Protein AF-S4Y0N9-F1 (afdb_monomer_lite)

Sequence (76 aa):
MRTTGASLRVARWERHSWERDARHPMMGLLGSLRFKGPVGVFRPLLEAAALTLIGKCTSHGLGRLHVDAPDPSPPR

Foldseek 3Di:
DDWDDWDKDKDWDWDQDPVVRDIDIDIDMDTDIDDDDPCVVCVVVVVVCQVQADDPPVVVVPRHDDDDDPDPDDDD

Organism: NCBI:txid1254432

Radius of gyration: 16.46 Å; chains: 1; bounding box: 32×16×53 Å

Secondary structure (DSSP, 8-state):
-EEEEEEEEEEEEEEEEGGGTEEEEEEEEEEEEEEESSGGGGHHHHHHHHHH--SS-GGGT------PPPP-PPP-

InterPro domains:
  IPR019267 CRISPR-associated protein Cas6, C-terminal [PF10040] (12-64)

pLDDT: mean 90.12, std 10.91, range [46.38, 97.94]

Structure (mmCIF, N/CA/C/O backbone):
data_AF-S4Y0N9-F1
#
_entry.id   AF-S4Y0N9-F1
#
loop_
_atom_site.group_PDB
_atom_site.id
_atom_site.type_symbol
_atom_site.label_atom_id
_atom_site.label_alt_id
_atom_site.label_comp_id
_atom_site.label_asym_id
_atom_site.label_entity_id
_atom_site.label_seq_id
_atom_site.pdbx_PDB_ins_code
_atom_site.Cartn_x
_atom_site.Cartn_y
_atom_site.Cartn_z
_atom_site.occupancy
_atom_site.B_iso_or_equiv
_atom_site.auth_seq_id
_atom_site.auth_comp_id
_atom_site.auth_asym_id
_atom_site.auth_atom_id
_atom_site.pdbx_PDB_model_num
ATOM 1 N N . MET A 1 1 ? -5.839 8.456 16.878 1.00 82.56 1 MET A N 1
ATOM 2 C CA . MET A 1 1 ? -5.638 7.145 16.214 1.00 82.56 1 MET A CA 1
ATOM 3 C C . MET A 1 1 ? -4.195 6.727 16.432 1.00 82.56 1 MET A C 1
ATOM 5 O O . MET A 1 1 ? -3.335 7.590 16.343 1.00 82.56 1 MET A O 1
ATOM 9 N N . ARG A 1 2 ? -3.925 5.456 16.754 1.00 92.06 2 ARG A N 1
ATOM 10 C CA . ARG A 1 2 ? -2.550 4.942 16.889 1.00 92.06 2 ARG A CA 1
ATOM 11 C C . ARG A 1 2 ? -2.384 3.593 16.205 1.00 92.06 2 ARG A C 1
ATOM 13 O O . ARG A 1 2 ? -3.334 2.812 16.165 1.00 92.06 2 ARG A O 1
ATOM 20 N N . THR A 1 3 ? -1.180 3.304 15.733 1.00 94.38 3 THR A N 1
ATOM 21 C CA . THR A 1 3 ? -0.798 1.977 15.238 1.00 94.38 3 THR A CA 1
ATOM 22 C C . THR A 1 3 ? -0.499 1.063 16.426 1.00 94.38 3 THR A C 1
ATOM 24 O O . THR A 1 3 ? 0.223 1.452 17.339 1.00 94.38 3 THR A O 1
ATOM 27 N N . THR A 1 4 ? -1.074 -0.137 16.447 1.00 95.38 4 THR A N 1
ATOM 28 C CA . THR A 1 4 ? -0.879 -1.145 17.508 1.00 95.38 4 THR A CA 1
ATOM 29 C C . THR A 1 4 ? -0.234 -2.431 17.006 1.00 95.38 4 THR A C 1
ATOM 31 O O . THR A 1 4 ? 0.087 -3.299 17.807 1.00 95.38 4 THR A O 1
ATOM 34 N N . GLY A 1 5 ? -0.067 -2.580 15.695 1.00 95.19 5 GLY A N 1
ATOM 35 C CA . GLY A 1 5 ? 0.631 -3.706 15.093 1.00 95.19 5 GLY A CA 1
ATOM 36 C C . GLY A 1 5 ? 1.086 -3.348 13.688 1.00 95.19 5 GLY A C 1
ATOM 37 O O . GLY A 1 5 ? 0.382 -2.631 12.976 1.00 95.19 5 GLY A O 1
ATOM 38 N N . ALA A 1 6 ? 2.263 -3.830 13.308 1.00 97.25 6 ALA A N 1
ATOM 39 C CA . ALA A 1 6 ? 2.824 -3.636 11.983 1.00 97.25 6 ALA A CA 1
ATOM 40 C C . ALA A 1 6 ? 3.652 -4.862 11.602 1.00 97.25 6 ALA A C 1
ATOM 42 O O . ALA A 1 6 ? 4.545 -5.266 12.343 1.00 97.25 6 ALA A O 1
ATOM 43 N N . SER A 1 7 ? 3.359 -5.436 10.442 1.00 97.50 7 SER A N 1
ATOM 44 C CA . SER A 1 7 ? 4.208 -6.429 9.794 1.00 97.50 7 SER A CA 1
ATOM 45 C C . SER A 1 7 ? 4.414 -5.941 8.379 1.00 97.50 7 SER A C 1
ATOM 47 O O . SER A 1 7 ? 3.487 -5.987 7.581 1.00 97.50 7 SER A O 1
ATOM 49 N N . LEU A 1 8 ? 5.582 -5.375 8.095 1.00 97.56 8 LEU A N 1
ATOM 50 C CA . LEU A 1 8 ? 5.871 -4.736 6.820 1.00 97.56 8 LEU A CA 1
ATOM 51 C C . LEU A 1 8 ? 7.220 -5.214 6.306 1.00 97.56 8 LEU A C 1
ATOM 53 O O . LEU A 1 8 ? 8.191 -5.292 7.056 1.00 97.56 8 LEU A O 1
ATOM 57 N N . ARG A 1 9 ? 7.287 -5.485 5.005 1.00 97.94 9 ARG A N 1
ATOM 58 C CA . ARG A 1 9 ? 8.536 -5.786 4.313 1.00 97.94 9 ARG A CA 1
ATOM 59 C C . ARG A 1 9 ? 8.637 -5.004 3.020 1.00 97.94 9 ARG A C 1
ATOM 61 O O . ARG A 1 9 ? 7.656 -4.839 2.291 1.00 97.94 9 ARG A O 1
ATOM 68 N N . VAL A 1 10 ? 9.852 -4.571 2.715 1.00 97.88 10 VAL A N 1
ATOM 69 C CA . VAL A 1 10 ? 10.167 -4.011 1.406 1.00 97.88 10 VAL A CA 1
ATOM 70 C C . VAL A 1 10 ? 10.192 -5.155 0.397 1.00 97.88 10 VAL A C 1
ATOM 72 O O . VAL A 1 10 ? 10.910 -6.138 0.569 1.00 97.88 10 VAL A O 1
ATOM 75 N N . ALA A 1 11 ? 9.397 -5.030 -0.657 1.00 97.06 11 ALA A N 1
ATOM 76 C CA . ALA A 1 11 ? 9.443 -5.903 -1.816 1.00 97.06 11 ALA A CA 1
ATOM 77 C C . ALA A 1 11 ? 10.232 -5.208 -2.923 1.00 97.06 11 ALA A C 1
ATOM 79 O O . ALA A 1 11 ? 9.998 -4.034 -3.211 1.00 97.06 11 ALA A O 1
ATOM 80 N N . ARG A 1 12 ? 11.162 -5.934 -3.540 1.00 97.19 12 ARG A N 1
ATOM 81 C CA . ARG A 1 12 ? 11.927 -5.478 -4.701 1.00 97.19 12 ARG A CA 1
ATOM 82 C C . ARG A 1 12 ? 11.728 -6.477 -5.826 1.00 97.19 12 ARG A C 1
ATOM 84 O O . ARG A 1 12 ? 11.725 -7.679 -5.574 1.00 97.19 12 ARG A O 1
ATOM 91 N N . TRP A 1 13 ? 11.525 -5.976 -7.033 1.00 95.25 13 TRP A N 1
ATOM 92 C CA . TRP A 1 13 ? 11.360 -6.795 -8.231 1.00 95.25 13 TRP A CA 1
ATOM 93 C C . TRP A 1 13 ? 11.768 -5.993 -9.465 1.00 95.25 13 TRP A C 1
ATOM 95 O O . TRP A 1 13 ? 12.070 -4.805 -9.364 1.00 95.25 13 TRP A O 1
ATOM 105 N N . GLU A 1 14 ? 11.760 -6.627 -10.631 1.00 95.06 14 GLU A N 1
ATOM 106 C CA . GLU A 1 14 ? 11.975 -5.952 -11.908 1.00 95.06 14 GLU A CA 1
ATOM 107 C C . GLU A 1 14 ? 10.721 -6.018 -12.774 1.00 95.06 14 GLU A C 1
ATOM 109 O O . GLU A 1 14 ? 9.994 -7.013 -12.765 1.00 95.06 14 GLU A O 1
ATOM 114 N N . ARG A 1 15 ? 10.480 -4.961 -13.552 1.00 92.62 15 ARG A N 1
ATOM 115 C CA . ARG A 1 15 ? 9.466 -4.945 -14.609 1.00 92.62 15 ARG A CA 1
ATOM 116 C C . ARG A 1 15 ? 10.157 -4.782 -15.954 1.00 92.62 15 ARG A C 1
ATOM 118 O O . ARG A 1 15 ? 10.839 -3.781 -16.164 1.00 92.62 15 ARG A O 1
ATOM 125 N N . HIS A 1 16 ? 9.945 -5.720 -16.870 1.00 92.00 16 HIS A N 1
ATOM 126 C CA . HIS A 1 16 ? 10.341 -5.541 -18.266 1.00 92.00 16 HIS A CA 1
ATOM 127 C C . HIS A 1 16 ? 9.331 -4.638 -18.984 1.00 92.00 16 HIS A C 1
ATOM 129 O O . HIS A 1 16 ? 8.119 -4.773 -18.805 1.00 92.00 16 HIS A O 1
ATOM 135 N N . SER A 1 17 ? 9.843 -3.665 -19.729 1.00 88.75 17 SER A N 1
ATOM 136 C CA . SER A 1 17 ? 9.080 -2.772 -20.590 1.00 88.75 17 SER A CA 1
ATOM 137 C C . SER A 1 17 ? 9.317 -3.172 -22.035 1.00 88.75 17 SER A C 1
ATOM 139 O O . SER A 1 17 ? 10.391 -2.904 -22.568 1.00 88.75 17 SER A O 1
ATOM 141 N N . TRP A 1 18 ? 8.306 -3.766 -22.665 1.00 89.44 18 TRP A N 1
ATOM 142 C CA . TRP A 1 18 ? 8.367 -4.191 -24.064 1.00 89.44 18 TRP A CA 1
ATOM 143 C C . TRP A 1 18 ? 8.597 -3.024 -25.028 1.00 89.44 18 TRP A C 1
ATOM 145 O O . TRP A 1 18 ? 9.370 -3.152 -25.966 1.00 89.44 18 TRP A O 1
ATOM 155 N N . GLU A 1 19 ? 7.989 -1.862 -24.765 1.00 91.62 19 GLU A N 1
ATOM 156 C CA . GLU A 1 19 ? 8.101 -0.673 -25.626 1.00 91.62 19 GLU A CA 1
ATOM 157 C C . GLU A 1 19 ? 9.532 -0.121 -25.701 1.00 91.62 19 GLU A C 1
ATOM 159 O O . GLU A 1 19 ? 9.939 0.439 -26.713 1.00 91.62 19 GLU A O 1
ATOM 164 N N . ARG A 1 20 ? 10.301 -0.264 -24.617 1.00 90.19 20 ARG A N 1
ATOM 165 C CA . ARG A 1 20 ? 11.655 0.303 -24.497 1.00 90.19 20 ARG A CA 1
ATOM 166 C C . ARG A 1 20 ? 12.748 -0.758 -24.460 1.00 90.19 20 ARG A C 1
ATOM 168 O O . ARG A 1 20 ? 13.899 -0.404 -24.240 1.00 90.19 20 ARG A O 1
ATOM 175 N N . ASP A 1 21 ? 12.353 -2.024 -24.570 1.00 93.81 21 ASP A N 1
ATOM 176 C CA . ASP A 1 21 ? 13.161 -3.207 -24.284 1.00 93.81 21 ASP A CA 1
ATOM 177 C C . ASP A 1 21 ? 14.106 -3.028 -23.079 1.00 93.81 21 ASP A C 1
ATOM 179 O O . ASP A 1 21 ? 15.321 -3.199 -23.147 1.00 93.81 21 ASP A O 1
ATOM 183 N N . ALA A 1 22 ? 13.534 -2.597 -21.951 1.00 93.81 22 ALA A N 1
ATOM 184 C CA . ALA A 1 22 ? 14.299 -2.223 -20.765 1.00 93.81 22 ALA A CA 1
ATOM 185 C C . ALA A 1 22 ? 13.737 -2.870 -19.499 1.00 93.81 22 ALA A C 1
ATOM 187 O O . ALA A 1 22 ? 12.524 -3.021 -19.337 1.00 93.81 22 ALA A O 1
ATOM 188 N N . ARG A 1 23 ? 14.621 -3.214 -18.556 1.00 94.25 23 ARG A N 1
ATOM 189 C CA . ARG A 1 23 ? 14.244 -3.679 -17.214 1.00 94.25 23 ARG A CA 1
ATOM 190 C C . ARG A 1 23 ? 14.271 -2.503 -16.247 1.00 94.25 23 ARG A C 1
ATOM 192 O O . ARG A 1 23 ? 15.284 -1.827 -16.100 1.00 94.25 23 ARG A O 1
ATOM 199 N N . HIS A 1 24 ? 13.147 -2.260 -15.586 1.00 92.44 24 HIS A N 1
ATOM 200 C CA . HIS A 1 24 ? 13.020 -1.214 -14.582 1.00 92.44 24 HIS A CA 1
ATOM 201 C C . HIS A 1 24 ? 13.044 -1.826 -13.180 1.00 92.44 24 HIS A C 1
ATOM 203 O O . HIS A 1 24 ? 12.195 -2.680 -12.890 1.00 92.44 24 HIS A O 1
ATOM 209 N N . PRO A 1 25 ? 13.951 -1.383 -12.291 1.00 94.50 25 PRO A N 1
ATOM 210 C CA . PRO A 1 25 ? 13.914 -1.787 -10.898 1.00 94.50 25 PRO A CA 1
ATOM 211 C C . PRO A 1 25 ? 12.680 -1.186 -10.228 1.00 94.50 25 PRO A C 1
ATOM 213 O O . PRO A 1 25 ? 12.372 -0.001 -10.372 1.00 94.50 25 PRO A O 1
ATOM 216 N N . MET A 1 26 ? 11.975 -2.018 -9.477 1.00 95.06 26 MET A N 1
ATOM 217 C CA . MET A 1 26 ? 10.758 -1.660 -8.770 1.00 95.06 26 MET A CA 1
ATOM 218 C C . MET A 1 26 ? 10.919 -1.925 -7.277 1.00 95.06 26 MET A C 1
ATOM 220 O O . MET A 1 26 ? 11.621 -2.843 -6.844 1.00 95.06 26 MET A O 1
ATOM 224 N N . MET A 1 27 ? 10.227 -1.116 -6.483 1.00 95.88 27 MET A N 1
ATOM 225 C CA . MET A 1 27 ? 10.151 -1.276 -5.040 1.00 95.88 27 MET A CA 1
ATOM 226 C C . MET A 1 27 ? 8.735 -0.977 -4.562 1.00 95.88 27 MET A C 1
ATOM 228 O O . MET A 1 27 ? 8.050 -0.108 -5.101 1.00 95.88 27 MET A O 1
ATOM 232 N N . GLY A 1 28 ? 8.315 -1.686 -3.524 1.00 95.12 28 GLY A N 1
ATOM 233 C CA . GLY A 1 28 ? 7.033 -1.494 -2.872 1.00 95.12 28 GLY A CA 1
ATOM 234 C C . GLY A 1 28 ? 7.060 -1.999 -1.439 1.00 95.12 28 GLY A C 1
ATOM 235 O O . GLY A 1 28 ? 8.053 -2.559 -0.972 1.00 95.12 28 GLY A O 1
ATOM 236 N N . LEU A 1 29 ? 5.948 -1.796 -0.748 1.00 96.69 29 LEU A N 1
ATOM 237 C CA 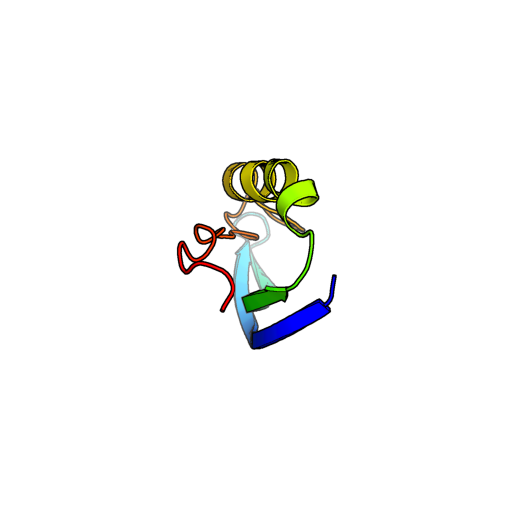. LEU A 1 29 ? 5.747 -2.246 0.618 1.00 96.69 29 LEU A CA 1
ATOM 238 C C . LEU A 1 29 ? 4.652 -3.308 0.625 1.00 96.69 29 LEU A C 1
ATOM 240 O O . LEU A 1 29 ? 3.59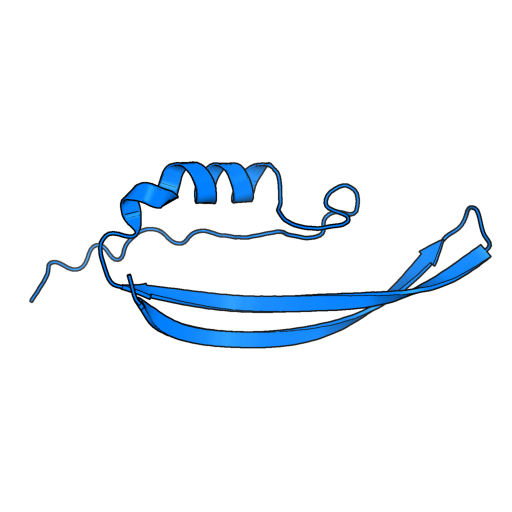8 -3.107 0.027 1.00 96.69 29 LEU A O 1
ATOM 244 N N . LEU A 1 30 ? 4.910 -4.427 1.294 1.00 97.56 30 LEU A N 1
ATOM 245 C CA . LEU A 1 30 ? 3.933 -5.491 1.499 1.00 97.56 30 LEU A CA 1
ATOM 246 C C . LEU A 1 30 ? 3.761 -5.740 2.987 1.00 97.56 30 LEU A C 1
ATOM 248 O O . LEU A 1 30 ? 4.743 -5.731 3.730 1.00 97.56 30 LEU A O 1
ATOM 252 N N . GLY A 1 31 ? 2.527 -6.019 3.395 1.00 97.06 31 GLY A N 1
ATOM 253 C CA . GLY A 1 31 ? 2.226 -6.415 4.759 1.00 97.06 31 GLY A CA 1
ATOM 254 C C . GLY A 1 31 ? 0.926 -5.825 5.281 1.00 97.06 31 GLY A C 1
ATOM 255 O O . GLY A 1 31 ? 0.014 -5.543 4.507 1.00 97.06 31 GLY A O 1
ATOM 256 N N . SER A 1 32 ? 0.845 -5.661 6.597 1.00 96.94 32 SER A N 1
ATOM 257 C CA . SER A 1 32 ? -0.361 -5.240 7.299 1.00 96.94 32 SER A CA 1
ATOM 258 C C . SER A 1 32 ? -0.060 -4.243 8.416 1.00 96.94 32 SER A C 1
ATOM 260 O O . SER A 1 32 ? 1.017 -4.228 9.022 1.00 96.94 32 SER A O 1
ATOM 262 N N . LEU A 1 33 ? -1.053 -3.401 8.692 1.00 95.06 33 LEU A N 1
ATOM 263 C CA . LEU A 1 33 ? -1.059 -2.445 9.789 1.00 95.06 33 LEU A CA 1
ATOM 264 C C . LEU A 1 33 ? -2.348 -2.623 10.587 1.00 95.06 33 LEU A C 1
ATOM 266 O O . LEU A 1 33 ? -3.424 -2.770 10.013 1.00 95.06 33 LEU A O 1
ATOM 270 N N . ARG A 1 34 ? -2.241 -2.577 11.915 1.00 93.50 34 ARG A N 1
ATOM 271 C CA . ARG A 1 34 ? -3.387 -2.568 12.826 1.00 93.50 34 ARG A CA 1
ATOM 272 C C . ARG A 1 34 ? -3.466 -1.223 13.520 1.00 93.50 34 ARG A C 1
ATOM 274 O O . ARG A 1 34 ? -2.494 -0.783 14.134 1.00 93.50 34 ARG A O 1
ATOM 281 N N . PHE A 1 35 ? -4.637 -0.606 13.466 1.00 91.06 35 PHE A N 1
ATOM 282 C CA . PHE A 1 35 ? -4.901 0.683 14.091 1.00 91.06 35 PHE A CA 1
ATOM 283 C C . PHE A 1 35 ? -5.933 0.545 15.212 1.00 91.06 35 PHE A C 1
ATOM 285 O O . PHE A 1 35 ? -6.862 -0.252 15.115 1.00 91.06 35 PHE A O 1
ATOM 292 N N . LYS A 1 36 ? -5.784 1.351 16.269 1.00 89.81 36 LYS A N 1
ATOM 293 C CA . LYS A 1 36 ? -6.747 1.474 17.373 1.00 89.81 36 LYS A CA 1
ATOM 294 C C . LYS A 1 36 ? -7.175 2.931 17.557 1.00 89.81 36 LYS A C 1
ATOM 296 O O . LYS A 1 36 ? -6.356 3.856 17.474 1.00 89.81 36 LYS A O 1
ATOM 301 N N . GLY A 1 37 ? -8.459 3.129 17.843 1.00 88.75 37 GLY A N 1
ATOM 302 C CA . GLY A 1 37 ? -9.098 4.435 18.028 1.00 88.75 37 GLY A CA 1
ATOM 303 C C . GLY A 1 37 ? -10.263 4.639 17.052 1.00 88.75 37 GLY A C 1
ATOM 304 O O . GLY A 1 37 ? -10.728 3.659 16.472 1.00 88.75 37 GLY A O 1
ATOM 305 N N . PRO A 1 38 ? -10.718 5.885 16.833 1.00 88.06 38 PRO A N 1
ATOM 306 C CA . PRO A 1 38 ? -11.845 6.193 15.948 1.00 88.06 38 PRO A CA 1
ATOM 307 C C . PRO A 1 38 ? -11.444 6.099 14.461 1.00 88.06 38 PRO A C 1
ATOM 309 O O . PRO A 1 38 ? -11.495 7.077 13.730 1.00 88.06 38 PRO A O 1
ATOM 312 N N . VAL A 1 39 ? -10.987 4.925 14.012 1.00 84.88 39 VAL A N 1
ATOM 313 C CA . VAL A 1 39 ? -10.499 4.676 12.638 1.00 84.88 39 VAL A CA 1
ATOM 314 C C . VAL A 1 39 ? -11.657 4.583 11.642 1.00 84.88 39 VAL A C 1
ATOM 316 O O . VAL A 1 39 ? -11.473 4.849 10.458 1.00 84.88 39 VAL A O 1
ATOM 319 N N . GLY A 1 40 ? -12.862 4.265 12.130 1.00 85.06 40 GLY A N 1
ATOM 320 C CA . GLY A 1 40 ? -14.066 4.120 11.310 1.00 85.06 40 GLY A CA 1
ATOM 321 C C . GLY A 1 40 ? -14.382 5.342 10.441 1.00 85.06 40 GLY A C 1
ATOM 322 O O . GLY A 1 40 ? -14.911 5.168 9.350 1.00 85.06 40 GLY A O 1
ATOM 323 N N . VAL A 1 41 ? -13.971 6.550 10.850 1.00 90.50 41 VAL A N 1
ATOM 324 C CA . VAL A 1 41 ? -14.139 7.783 10.053 1.00 90.50 41 VAL A CA 1
ATOM 325 C C . VAL A 1 41 ? -13.423 7.728 8.698 1.00 90.50 41 VAL A C 1
ATOM 327 O O . VAL A 1 41 ? -13.844 8.383 7.753 1.00 90.50 41 VAL A O 1
ATOM 330 N N . PHE A 1 42 ? -12.367 6.919 8.579 1.00 91.44 42 PHE A N 1
ATOM 331 C CA . PHE A 1 42 ? -11.617 6.726 7.337 1.00 91.44 42 PHE A CA 1
ATOM 332 C C . PHE A 1 42 ? -12.093 5.514 6.535 1.00 91.44 42 PHE A C 1
ATOM 334 O O . PHE A 1 42 ? -11.596 5.289 5.434 1.00 91.44 42 PHE A O 1
ATOM 341 N N . ARG A 1 43 ? -13.043 4.725 7.055 1.00 90.25 43 ARG A N 1
ATOM 342 C CA . ARG A 1 43 ? -13.491 3.483 6.414 1.00 90.25 43 ARG A CA 1
ATOM 343 C C . ARG A 1 43 ? -13.981 3.696 4.977 1.00 90.25 43 ARG A C 1
ATOM 345 O O . ARG A 1 43 ? -13.496 2.955 4.129 1.00 90.25 43 ARG A O 1
ATOM 352 N N . PRO A 1 44 ? -14.792 4.726 4.653 1.00 93.75 44 PRO A N 1
ATOM 353 C CA . PRO A 1 44 ? -15.200 4.963 3.267 1.00 93.75 44 PRO A CA 1
ATOM 354 C C . PRO A 1 44 ? -14.013 5.204 2.323 1.00 93.75 44 PRO A C 1
ATOM 356 O O . PRO A 1 44 ? -14.001 4.715 1.197 1.00 93.75 44 PRO A O 1
ATOM 359 N N . LEU A 1 45 ? -12.977 5.914 2.789 1.00 94.69 45 LEU A N 1
ATOM 360 C CA . LEU A 1 45 ? -11.766 6.161 2.001 1.00 94.69 45 LEU A CA 1
ATOM 361 C C . LEU A 1 45 ? -10.931 4.890 1.828 1.00 94.69 45 LEU A C 1
ATOM 363 O O . LEU A 1 45 ? -10.389 4.662 0.752 1.00 94.69 45 LEU A O 1
ATOM 367 N N . LEU A 1 46 ? -10.832 4.059 2.868 1.00 93.38 46 LEU A N 1
ATOM 368 C CA . LEU A 1 46 ? -10.112 2.787 2.805 1.00 93.38 46 LEU A CA 1
ATOM 369 C C . LEU A 1 46 ? -10.826 1.777 1.893 1.00 93.38 46 LEU A C 1
ATOM 371 O O . LEU A 1 46 ? -10.168 1.063 1.144 1.00 93.38 46 LEU A O 1
ATOM 375 N N . GLU A 1 47 ? -12.157 1.745 1.908 1.00 93.56 47 GLU A N 1
ATOM 376 C CA . GLU A 1 47 ? -12.961 0.919 1.001 1.00 93.56 47 GLU A CA 1
ATOM 377 C C . GLU A 1 47 ? -12.839 1.397 -0.449 1.00 93.56 47 GLU A C 1
ATOM 379 O O . GLU A 1 47 ? -12.584 0.588 -1.339 1.00 93.56 47 GLU A O 1
ATOM 384 N N . ALA A 1 48 ? -12.918 2.711 -0.691 1.00 95.50 48 ALA A N 1
ATOM 385 C CA . ALA A 1 48 ? -12.664 3.276 -2.015 1.00 95.50 48 ALA A CA 1
ATOM 386 C C . ALA A 1 48 ? -11.257 2.910 -2.511 1.00 95.50 48 ALA A C 1
ATOM 388 O O . ALA A 1 48 ? -11.097 2.430 -3.628 1.00 95.50 48 ALA A O 1
ATOM 389 N N . ALA A 1 49 ? -10.250 3.039 -1.650 1.00 95.75 49 ALA A N 1
ATOM 390 C CA . ALA A 1 49 ? -8.870 2.673 -1.937 1.00 95.75 49 ALA A CA 1
ATOM 391 C C . ALA A 1 49 ? -8.676 1.170 -2.225 1.00 95.75 49 ALA A C 1
ATOM 393 O O . ALA A 1 49 ? -7.829 0.811 -3.043 1.00 95.75 49 ALA A O 1
ATOM 394 N N . ALA A 1 50 ? -9.464 0.287 -1.602 1.00 95.19 50 ALA A N 1
ATOM 395 C CA . ALA A 1 50 ? -9.470 -1.142 -1.922 1.00 95.19 50 ALA A CA 1
ATOM 396 C C . ALA A 1 50 ? -9.994 -1.421 -3.342 1.00 95.19 50 ALA A C 1
ATOM 398 O O . ALA A 1 50 ? -9.518 -2.347 -3.997 1.00 95.19 50 ALA A O 1
ATOM 399 N N . LEU A 1 51 ? -10.925 -0.597 -3.834 1.00 94.88 51 LEU A N 1
ATOM 400 C CA . LEU A 1 51 ? -11.486 -0.700 -5.184 1.00 94.88 51 LEU A CA 1
ATOM 401 C C . LEU A 1 51 ? -10.591 -0.045 -6.240 1.00 94.88 51 LEU A C 1
ATOM 403 O O . LEU A 1 51 ? -10.373 -0.607 -7.310 1.00 94.88 51 LEU A O 1
ATOM 407 N N . THR A 1 52 ? -10.069 1.146 -5.949 1.00 95.75 52 THR A N 1
ATOM 408 C CA . THR A 1 52 ? -9.321 1.956 -6.922 1.00 95.75 52 THR A CA 1
ATOM 409 C C . THR A 1 52 ? -7.824 1.695 -6.914 1.00 95.75 52 THR A C 1
ATOM 411 O O . THR A 1 52 ? -7.117 2.197 -7.790 1.00 95.75 52 THR A O 1
ATOM 414 N N . LEU A 1 53 ? -7.334 0.931 -5.932 1.00 97.12 53 LEU A N 1
ATOM 415 C CA . LEU A 1 53 ? -5.917 0.816 -5.594 1.00 97.12 53 LEU A CA 1
ATOM 416 C C . LEU A 1 53 ? -5.331 2.170 -5.143 1.00 97.12 53 LEU A C 1
ATOM 418 O O . LEU A 1 53 ? -5.942 3.228 -5.312 1.00 97.12 53 LEU A O 1
ATOM 422 N N . ILE A 1 54 ? -4.138 2.151 -4.541 1.00 95.38 54 ILE A N 1
ATOM 423 C CA . ILE A 1 54 ? -3.487 3.363 -4.015 1.00 95.38 54 ILE A CA 1
ATOM 424 C C . ILE A 1 54 ? -2.010 3.492 -4.369 1.00 95.38 54 ILE A C 1
ATOM 426 O O . ILE A 1 54 ? -1.261 2.523 -4.455 1.00 95.38 54 ILE A O 1
ATOM 430 N N . GLY A 1 55 ? -1.560 4.739 -4.484 1.00 93.62 55 GLY A N 1
ATOM 431 C CA . GLY A 1 55 ? -0.163 5.070 -4.742 1.00 93.62 55 GLY A CA 1
ATOM 432 C C . GLY A 1 55 ? 0.167 5.116 -6.232 1.00 93.62 55 GLY A C 1
ATOM 433 O O . GLY A 1 55 ? -0.658 5.485 -7.062 1.00 93.62 55 GLY A O 1
ATOM 434 N N . LYS A 1 56 ? 1.419 4.803 -6.577 1.00 92.81 56 LYS A N 1
ATOM 435 C CA . LYS A 1 56 ? 1.919 4.901 -7.955 1.00 92.81 56 LYS A CA 1
ATOM 436 C C . LYS A 1 56 ? 1.709 3.595 -8.713 1.00 92.81 56 LYS A C 1
ATOM 438 O O . LYS A 1 56 ? 1.826 2.517 -8.138 1.00 92.81 56 LYS A O 1
ATOM 443 N N . CYS A 1 57 ? 1.536 3.708 -10.031 1.00 91.69 57 CYS A N 1
ATOM 444 C CA . CYS A 1 57 ? 1.451 2.565 -10.946 1.00 91.69 57 CYS A CA 1
ATOM 445 C C 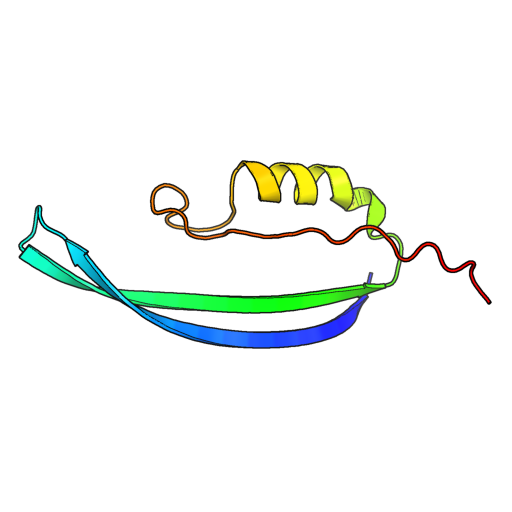. CYS A 1 57 ? 0.267 1.619 -10.658 1.00 91.69 57 CYS A C 1
ATOM 447 O O . CYS A 1 57 ? 0.377 0.415 -10.890 1.00 91.69 57 CYS A O 1
ATOM 449 N N . THR A 1 58 ? -0.867 2.154 -10.201 1.00 95.00 58 THR A N 1
ATOM 450 C CA . THR A 1 58 ? -2.101 1.386 -9.954 1.00 95.00 58 THR A CA 1
ATOM 451 C C . THR A 1 58 ? -2.626 0.698 -11.214 1.00 95.00 58 THR A C 1
ATOM 453 O O . THR A 1 58 ? -3.055 -0.449 -11.142 1.00 95.00 58 THR A O 1
ATOM 456 N N . SER A 1 59 ? -2.461 1.307 -12.394 1.00 91.25 59 SER A N 1
ATOM 457 C CA . SER A 1 59 ? -2.791 0.684 -13.688 1.00 91.25 59 SER A CA 1
ATOM 458 C C . SER A 1 59 ? -2.010 -0.607 -13.976 1.00 91.25 59 SER A C 1
ATOM 460 O O . SER A 1 59 ? -2.442 -1.411 -14.790 1.00 91.25 59 SER A O 1
ATOM 462 N N . HIS A 1 60 ? -0.881 -0.839 -13.293 1.00 89.62 60 HIS A N 1
ATOM 463 C CA . HIS A 1 60 ? -0.113 -2.089 -13.368 1.00 89.62 60 HIS A CA 1
ATOM 464 C C . HIS A 1 60 ? -0.518 -3.099 -12.274 1.00 89.62 60 HIS A C 1
ATOM 466 O O . HIS A 1 60 ? 0.212 -4.050 -12.003 1.00 89.62 60 HIS A O 1
ATOM 472 N N . GLY A 1 61 ? -1.647 -2.879 -11.595 1.00 91.44 61 GLY A N 1
ATOM 473 C CA . GLY A 1 61 ? -2.174 -3.755 -10.547 1.00 91.44 61 GLY A CA 1
ATOM 474 C C . GLY A 1 61 ? -1.496 -3.619 -9.179 1.00 91.44 61 GLY A C 1
ATOM 475 O O . GLY A 1 61 ? -1.737 -4.463 -8.311 1.00 91.44 61 GLY A O 1
ATOM 476 N N . LEU A 1 62 ? -0.662 -2.591 -8.981 1.00 95.62 62 LEU A N 1
ATOM 477 C CA . LEU A 1 62 ? 0.017 -2.293 -7.715 1.00 95.62 62 LEU A CA 1
ATOM 478 C C . LEU A 1 62 ? -0.864 -1.449 -6.789 1.00 95.62 62 LEU A C 1
ATOM 480 O O . LEU A 1 62 ? -1.819 -0.822 -7.234 1.00 95.62 62 LEU A O 1
ATOM 484 N N . GLY A 1 63 ? -0.525 -1.408 -5.498 1.00 96.38 63 GLY A N 1
ATOM 485 C CA . GLY A 1 63 ? -1.274 -0.594 -4.535 1.00 96.38 63 GLY A CA 1
ATOM 486 C C . GLY A 1 63 ? -2.554 -1.244 -4.023 1.00 96.38 63 GLY A C 1
ATOM 487 O O . GLY A 1 63 ? -3.449 -0.549 -3.553 1.00 96.38 63 GLY A O 1
ATOM 488 N N . ARG A 1 64 ? -2.660 -2.571 -4.142 1.00 97.06 64 ARG A N 1
ATOM 489 C CA . ARG A 1 64 ? -3.767 -3.344 -3.577 1.00 97.06 64 ARG A CA 1
ATOM 490 C C . ARG A 1 64 ? -3.742 -3.257 -2.060 1.00 97.06 64 ARG A C 1
ATOM 492 O O . ARG A 1 64 ? -2.681 -3.379 -1.447 1.00 97.06 64 ARG A O 1
ATOM 499 N N . LEU A 1 65 ? -4.921 -3.117 -1.475 1.00 95.94 65 LEU A N 1
ATOM 500 C CA . LEU A 1 65 ? -5.117 -3.219 -0.041 1.00 95.94 65 LEU A CA 1
ATOM 501 C C . LEU A 1 65 ? -6.390 -4.006 0.250 1.00 95.94 65 LEU A C 1
ATOM 503 O O . LEU A 1 65 ? -7.299 -4.069 -0.575 1.00 95.94 65 LEU A O 1
ATOM 507 N N . HIS A 1 66 ? -6.438 -4.579 1.443 1.00 94.69 66 HIS A N 1
ATOM 508 C CA . HIS A 1 66 ? -7.621 -5.203 2.011 1.00 94.69 66 HIS A CA 1
ATOM 509 C C . HIS A 1 66 ? -7.902 -4.547 3.362 1.00 94.69 66 HIS A C 1
ATOM 511 O O . HIS A 1 66 ? -6.967 -4.237 4.104 1.00 94.69 66 HIS A O 1
ATOM 517 N N . VAL A 1 67 ? -9.178 -4.313 3.661 1.00 92.69 67 VAL A N 1
ATOM 518 C CA . VAL A 1 67 ? -9.623 -3.778 4.948 1.00 92.69 67 VAL A CA 1
ATOM 519 C C . VAL A 1 67 ? -10.373 -4.889 5.658 1.00 92.69 67 VAL A C 1
ATOM 521 O O . VAL A 1 67 ? -11.474 -5.248 5.249 1.00 92.69 67 VAL A O 1
ATOM 524 N N . ASP A 1 68 ? -9.780 -5.429 6.717 1.00 90.12 68 ASP A N 1
ATOM 525 C CA . ASP A 1 68 ? -10.460 -6.430 7.533 1.00 90.12 68 ASP A CA 1
ATOM 526 C C . ASP A 1 68 ? -11.680 -5.808 8.228 1.00 90.12 68 ASP A C 1
ATOM 528 O O .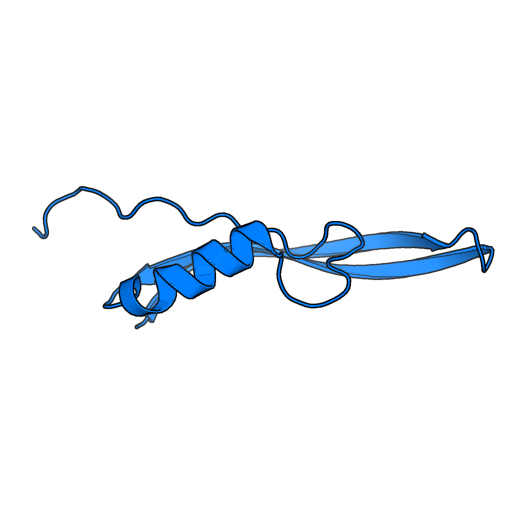 ASP A 1 68 ? -11.684 -4.626 8.598 1.00 90.12 68 ASP A O 1
ATOM 532 N N . ALA A 1 69 ? -12.726 -6.615 8.420 1.00 77.88 69 ALA A N 1
ATOM 533 C CA . ALA A 1 69 ? -13.872 -6.207 9.218 1.00 77.88 69 ALA A CA 1
ATOM 534 C C . ALA A 1 69 ? -13.412 -5.817 10.638 1.00 77.88 69 ALA A C 1
ATOM 536 O O . ALA A 1 69 ? -12.465 -6.413 11.164 1.00 77.88 69 ALA A O 1
ATOM 537 N N . PRO A 1 70 ? -14.057 -4.823 11.276 1.00 70.44 70 PRO A N 1
ATOM 538 C CA . PRO A 1 70 ? -13.791 -4.544 12.678 1.00 70.44 70 PRO A CA 1
ATOM 539 C C . PRO A 1 70 ? -14.026 -5.818 13.496 1.00 70.44 70 PRO A C 1
ATOM 541 O O . PRO A 1 70 ? -14.992 -6.542 13.258 1.00 70.44 70 PRO A O 1
ATOM 544 N N . ASP A 1 71 ? -13.127 -6.087 14.442 1.00 66.62 71 ASP A N 1
ATOM 545 C CA . ASP A 1 71 ? -13.274 -7.203 15.373 1.00 66.62 71 ASP A CA 1
ATOM 546 C C . ASP A 1 71 ? -14.626 -7.056 16.103 1.00 66.62 71 ASP A C 1
ATOM 548 O O . ASP A 1 71 ? -14.847 -6.017 16.735 1.00 66.62 71 ASP A O 1
ATOM 552 N N . PRO A 1 72 ? -15.548 -8.033 15.997 1.00 59.38 72 PRO A N 1
ATOM 553 C CA . PRO A 1 72 ? -16.867 -7.957 16.622 1.00 59.38 72 PRO A CA 1
ATOM 554 C C . PRO A 1 72 ? -16.811 -8.076 18.152 1.00 59.38 72 PRO A C 1
ATOM 556 O O . PRO A 1 72 ? -17.846 -7.970 18.810 1.00 59.38 72 PRO A O 1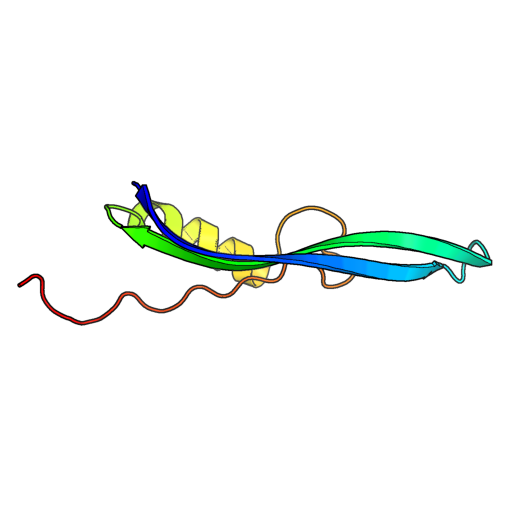
ATOM 559 N N . SER A 1 73 ? -15.630 -8.317 18.731 1.00 56.47 73 SER A N 1
ATOM 560 C CA . SER A 1 73 ? -15.448 -8.443 20.173 1.00 56.47 73 SER A CA 1
ATOM 561 C C . SER A 1 73 ? -15.914 -7.174 20.906 1.00 56.47 73 SER A C 1
ATOM 563 O O . SER A 1 73 ? -15.394 -6.088 20.629 1.00 56.47 73 SER A O 1
ATOM 565 N N . PRO A 1 74 ? -16.856 -7.276 21.867 1.00 46.38 74 PRO A N 1
ATOM 566 C CA . PRO A 1 74 ? -17.269 -6.127 22.660 1.00 46.38 74 PRO A CA 1
ATOM 567 C C . PRO A 1 74 ? -16.071 -5.566 23.442 1.00 46.38 74 PRO A C 1
ATOM 569 O O . PRO A 1 74 ? -15.166 -6.325 23.813 1.00 46.38 74 PRO A O 1
ATOM 572 N N . PRO A 1 75 ? -16.036 -4.247 23.705 1.00 58.16 75 PRO A N 1
ATOM 573 C CA . PRO A 1 75 ? -15.043 -3.687 24.609 1.00 58.16 75 PRO A CA 1
ATOM 574 C C . PRO A 1 75 ? -15.183 -4.381 25.972 1.00 58.16 75 PRO A C 1
ATOM 576 O O . PRO A 1 75 ? -16.257 -4.346 26.569 1.00 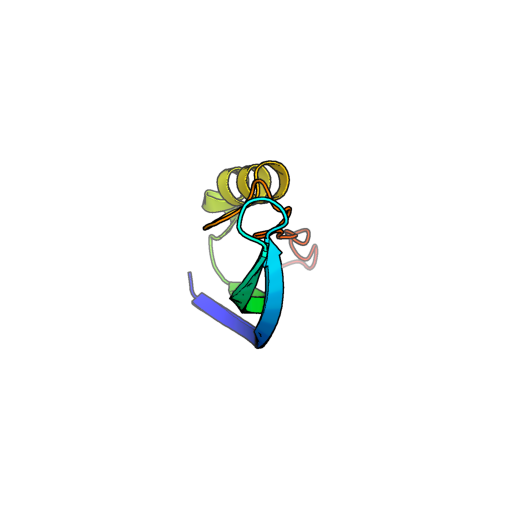58.16 75 PRO A O 1
ATOM 579 N N . ARG A 1 76 ? -14.120 -5.061 26.414 1.00 52.50 76 ARG A N 1
ATOM 580 C CA . ARG A 1 76 ? -13.983 -5.545 27.794 1.00 52.50 76 ARG A CA 1
ATOM 581 C C . ARG A 1 76 ? -13.722 -4.385 28.741 1.00 52.50 76 ARG A C 1
ATOM 583 O O . ARG A 1 76 ? -12.992 -3.457 28.316 1.00 52.50 76 ARG A O 1
#